Protein AF-A0AAV5TU68-F1 (afdb_monomer_lite)

Foldseek 3Di:
DVVLLPPFDPVLNVLCVVLVVLCVVLVCCCPVVVDDDPSSVVSVVVSVVVLVPDDPVSNVSNCVRPVCCVVVVVVVVVVD

Radius of gyration: 12.61 Å; chains: 1; bounding box: 26×32×31 Å

pLDDT: mean 70.2, std 12.91, range [36.34, 88.44]

Secondary structure (DSSP, 8-state):
-TTHHHHS-HHHHHHHHHHHHHHHHHHHHHHTT----HHHHHHHHHHHHHHHHS-HHHHHHHHHHH-HHHHHHHHHHTT-

Organism: NCBI:txid358040

Structure (mmCIF, N/CA/C/O backbone):
data_AF-A0AAV5TU68-F1
#
_entry.id   AF-A0AAV5TU68-F1
#
loop_
_atom_site.group_PDB
_atom_site.id
_atom_site.type_symbol
_atom_site.label_atom_id
_atom_site.label_alt_id
_atom_site.label_comp_id
_atom_site.label_asym_id
_atom_site.label_entity_id
_atom_site.label_seq_id
_atom_site.pdbx_PDB_ins_code
_atom_site.Cartn_x
_atom_site.Cartn_y
_atom_site.Cartn_z
_atom_site.occupancy
_atom_site.B_iso_or_equiv
_atom_site.auth_seq_id
_atom_site.auth_comp_id
_atom_site.auth_asym_id
_atom_site.auth_atom_id
_atom_site.pdbx_PDB_model_num
ATOM 1 N N . ILE A 1 1 ? -5.462 14.690 -0.371 1.00 44.47 1 ILE A N 1
ATOM 2 C CA . ILE A 1 1 ? -4.489 13.720 0.200 1.00 44.47 1 ILE A CA 1
ATOM 3 C C . ILE A 1 1 ? -4.256 13.991 1.691 1.00 44.47 1 ILE A C 1
ATOM 5 O O . ILE A 1 1 ? -4.336 13.051 2.464 1.00 44.47 1 ILE A O 1
ATOM 9 N N . LEU A 1 2 ? -4.051 15.245 2.123 1.00 36.34 2 LEU A N 1
ATOM 10 C CA . LEU A 1 2 ? -3.793 15.574 3.539 1.00 36.34 2 LEU A CA 1
ATOM 11 C C . LEU A 1 2 ? -5.021 15.448 4.471 1.00 36.34 2 LEU A C 1
ATOM 13 O O . LEU A 1 2 ? -4.887 14.843 5.528 1.00 36.34 2 LEU A O 1
ATOM 17 N N . ASP A 1 3 ? -6.226 15.866 4.055 1.00 40.22 3 ASP A N 1
ATOM 18 C CA . ASP A 1 3 ? -7.470 15.633 4.835 1.00 40.22 3 ASP A CA 1
ATOM 19 C C . ASP A 1 3 ? -7.832 14.143 4.973 1.00 40.22 3 ASP A C 1
ATOM 21 O O . ASP A 1 3 ? -8.578 13.731 5.859 1.00 40.22 3 ASP A O 1
ATOM 25 N N . PHE A 1 4 ? -7.252 13.313 4.107 1.00 51.34 4 PHE A N 1
ATOM 26 C CA . PHE A 1 4 ? -7.505 11.882 4.010 1.00 51.34 4 PHE A CA 1
ATOM 27 C C . PHE A 1 4 ? -6.885 11.103 5.184 1.00 51.34 4 PHE A C 1
ATOM 29 O O . PHE A 1 4 ? -7.480 10.171 5.722 1.00 51.34 4 PHE A O 1
ATOM 36 N N . PHE A 1 5 ? -5.704 11.529 5.642 1.00 53.19 5 PHE A N 1
ATOM 37 C CA . PHE A 1 5 ? -5.017 10.914 6.778 1.00 53.19 5 PHE A CA 1
ATOM 38 C C . PHE A 1 5 ? -5.693 11.194 8.120 1.00 53.19 5 PHE A C 1
ATOM 40 O O . PHE A 1 5 ? -5.378 10.511 9.092 1.00 53.19 5 PHE A O 1
ATOM 47 N N . PHE A 1 6 ? -6.599 12.171 8.228 1.00 55.50 6 PHE A N 1
ATOM 48 C CA . PHE A 1 6 ? -7.190 12.520 9.521 1.00 55.50 6 PHE A CA 1
ATOM 49 C C . PHE A 1 6 ? -8.218 11.486 10.000 1.00 55.50 6 PHE A C 1
ATOM 51 O O . PHE A 1 6 ? -8.170 11.123 11.177 1.00 55.50 6 PHE A O 1
ATOM 58 N N . ASN A 1 7 ? -9.021 10.913 9.096 1.00 70.50 7 ASN A N 1
ATOM 59 C CA . ASN A 1 7 ? -10.129 10.006 9.443 1.00 70.50 7 ASN A CA 1
ATOM 60 C C . ASN A 1 7 ? -9.817 8.506 9.325 1.00 70.50 7 ASN A C 1
ATOM 62 O O . ASN A 1 7 ? -10.627 7.692 9.757 1.00 70.50 7 ASN A O 1
ATOM 66 N N . ALA A 1 8 ? -8.661 8.134 8.770 1.00 72.44 8 ALA A N 1
ATOM 67 C CA . ALA A 1 8 ? -8.248 6.735 8.683 1.00 72.44 8 ALA A CA 1
ATOM 68 C C . ALA A 1 8 ? -8.026 6.116 10.075 1.00 72.44 8 ALA A C 1
ATOM 70 O O . ALA A 1 8 ? -7.613 6.803 11.018 1.00 72.44 8 ALA A O 1
ATOM 71 N N . LEU A 1 9 ? -8.223 4.803 10.201 1.00 82.12 9 LEU A N 1
ATOM 72 C CA . LEU A 1 9 ? -7.908 4.084 11.436 1.00 82.12 9 LEU A CA 1
ATOM 73 C C . LEU A 1 9 ? -6.407 4.200 11.769 1.00 82.12 9 LEU A C 1
ATOM 75 O O . LEU A 1 9 ? -5.572 4.264 10.862 1.00 82.12 9 LEU A O 1
ATOM 79 N N . PRO A 1 10 ? -6.007 4.182 13.055 1.00 85.00 10 PRO A N 1
ATOM 80 C CA . PRO A 1 10 ? -4.592 4.243 13.433 1.00 85.00 10 PRO A CA 1
ATOM 81 C C . PRO A 1 10 ? -3.734 3.160 12.763 1.00 85.00 10 PRO A C 1
ATOM 83 O O . PRO A 1 10 ? -2.607 3.429 12.346 1.00 85.00 10 PRO A O 1
ATOM 86 N N . GLU A 1 11 ? -4.281 1.950 12.609 1.00 82.19 11 GLU A N 1
ATOM 87 C CA . GLU A 1 11 ? -3.617 0.834 11.925 1.00 82.19 11 GLU A CA 1
ATOM 88 C C . GLU A 1 11 ? -3.431 1.109 10.424 1.00 82.19 11 GLU A C 1
ATOM 90 O O . GLU A 1 11 ? -2.356 0.850 9.884 1.00 82.19 11 GLU A O 1
ATOM 95 N N . THR A 1 12 ? -4.417 1.732 9.771 1.00 81.12 12 THR A N 1
ATOM 96 C CA . THR A 1 12 ? -4.332 2.193 8.376 1.00 81.12 12 THR A CA 1
ATOM 97 C C . THR A 1 12 ? -3.211 3.212 8.207 1.00 81.12 12 THR A C 1
ATOM 99 O O . THR A 1 12 ? -2.361 3.062 7.330 1.00 81.12 12 THR A O 1
ATOM 102 N N . LYS A 1 13 ? -3.158 4.230 9.079 1.00 80.38 13 LYS A N 1
ATOM 103 C C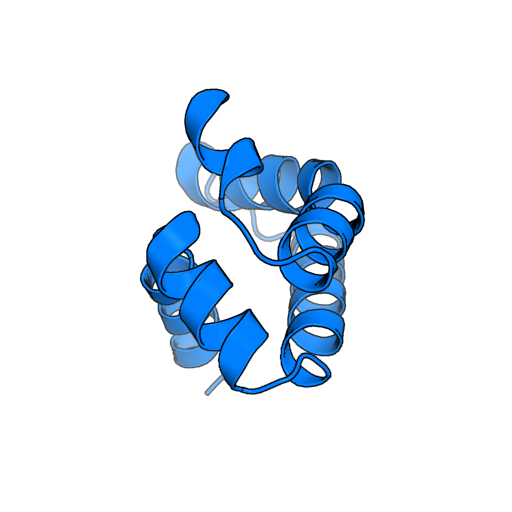A . LYS A 1 13 ? -2.108 5.264 9.036 1.00 80.38 13 LYS A CA 1
ATOM 104 C C . LYS A 1 13 ? -0.721 4.653 9.220 1.00 80.38 13 LYS A C 1
ATOM 106 O O . LYS A 1 13 ? 0.203 5.009 8.490 1.00 80.38 13 LYS A O 1
ATOM 111 N N . ARG A 1 14 ? -0.582 3.711 10.161 1.00 83.62 14 ARG A N 1
ATOM 112 C CA . ARG A 1 14 ? 0.676 2.994 10.402 1.00 83.62 14 ARG A CA 1
ATOM 113 C C . ARG A 1 14 ? 1.089 2.177 9.181 1.00 83.62 14 ARG A C 1
ATOM 115 O O . ARG A 1 14 ? 2.217 2.323 8.726 1.00 83.62 14 ARG A O 1
ATOM 122 N N . PHE A 1 15 ? 0.179 1.379 8.621 1.00 82.38 15 PHE A N 1
ATOM 123 C CA . PHE A 1 15 ? 0.460 0.588 7.426 1.00 82.38 15 PHE A CA 1
ATOM 124 C C . PHE A 1 15 ? 0.938 1.473 6.272 1.00 82.38 15 PHE A C 1
ATOM 126 O O . PHE A 1 15 ? 1.992 1.209 5.703 1.00 82.38 15 PHE A O 1
ATOM 133 N N . VAL A 1 16 ? 0.211 2.554 5.970 1.00 77.31 16 VAL A N 1
ATOM 134 C CA . VAL A 1 16 ? 0.569 3.484 4.890 1.00 77.31 16 VAL A CA 1
ATOM 135 C C . VAL A 1 16 ? 1.937 4.112 5.140 1.00 77.31 16 VAL A C 1
ATOM 137 O O . VAL A 1 16 ? 2.771 4.093 4.243 1.00 77.31 16 VAL A O 1
ATOM 140 N N . SER A 1 17 ? 2.213 4.593 6.355 1.00 81.56 17 SER A N 1
ATOM 141 C CA . SER A 1 17 ? 3.523 5.161 6.696 1.00 81.56 17 SER A CA 1
ATOM 142 C C . SER A 1 17 ? 4.670 4.166 6.504 1.00 81.56 17 SER A C 1
ATOM 144 O O . SER A 1 17 ? 5.769 4.574 6.144 1.00 81.56 17 SER A O 1
ATOM 146 N N . GLU A 1 18 ? 4.443 2.875 6.748 1.00 80.81 18 GLU A N 1
ATOM 147 C CA . GLU A 1 18 ? 5.468 1.841 6.585 1.00 80.81 18 GLU A CA 1
ATOM 148 C C . GLU A 1 18 ? 5.726 1.457 5.127 1.00 80.81 18 GLU A C 1
ATOM 150 O O . GLU A 1 18 ? 6.794 0.92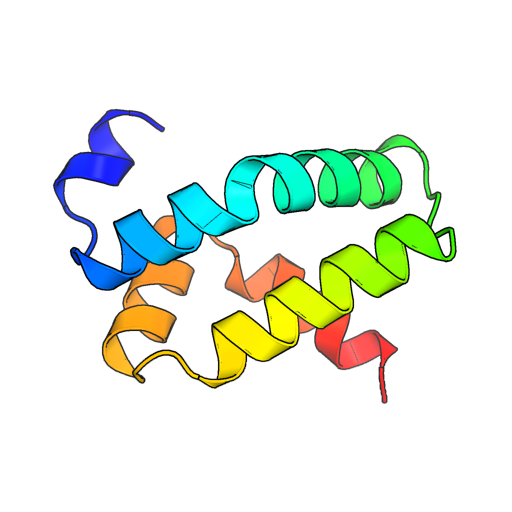5 4.814 1.00 80.81 18 GLU A O 1
ATOM 155 N N . VAL A 1 19 ? 4.735 1.642 4.253 1.00 77.69 19 VAL A N 1
ATOM 156 C CA . VAL A 1 19 ? 4.809 1.173 2.865 1.00 77.69 19 VAL A CA 1
ATOM 157 C C . VAL A 1 19 ? 4.869 2.298 1.843 1.00 77.69 19 VAL A C 1
ATOM 159 O O . VAL A 1 19 ? 5.216 2.006 0.706 1.00 77.69 19 VAL A O 1
ATOM 162 N N . GLN A 1 20 ? 4.580 3.554 2.202 1.00 78.00 20 GLN A N 1
ATOM 163 C CA . GLN A 1 20 ? 4.387 4.656 1.249 1.00 78.00 20 GLN A CA 1
ATOM 164 C C . GLN A 1 20 ? 5.556 4.835 0.273 1.00 78.00 20 GLN A C 1
ATOM 166 O O . GLN A 1 20 ? 5.324 4.956 -0.927 1.00 78.00 20 GLN A O 1
ATOM 171 N N . ASP A 1 21 ? 6.801 4.773 0.749 1.00 75.25 21 ASP A N 1
ATOM 172 C CA . ASP A 1 21 ? 7.973 5.053 -0.085 1.00 75.25 21 ASP A CA 1
ATOM 173 C C . ASP A 1 21 ? 8.215 3.912 -1.082 1.00 75.25 21 ASP A C 1
ATOM 175 O O . ASP A 1 21 ? 8.491 4.131 -2.266 1.00 75.25 21 ASP A O 1
ATOM 179 N N . LYS A 1 22 ? 8.038 2.668 -0.620 1.00 73.69 22 LYS A N 1
ATOM 180 C CA . LYS A 1 22 ? 8.133 1.462 -1.453 1.00 73.69 22 LYS A CA 1
ATOM 181 C C . LYS A 1 22 ? 6.969 1.362 -2.432 1.00 73.69 22 LYS A C 1
ATOM 183 O O . LYS A 1 22 ? 7.161 1.008 -3.592 1.00 73.69 22 LYS A O 1
ATOM 188 N N . PHE A 1 23 ? 5.769 1.689 -1.970 1.00 73.38 23 PHE A N 1
ATOM 189 C CA . PHE A 1 23 ? 4.549 1.646 -2.757 1.00 73.38 23 PHE A CA 1
ATOM 190 C C . PHE A 1 23 ? 4.600 2.681 -3.876 1.00 73.38 23 PHE A C 1
ATOM 192 O O . PHE A 1 23 ? 4.401 2.321 -5.028 1.00 73.38 23 PHE A O 1
ATOM 199 N N . LEU A 1 24 ? 4.943 3.938 -3.575 1.00 71.19 24 LEU A N 1
ATOM 200 C CA . LEU A 1 24 ? 5.003 5.006 -4.573 1.00 71.19 24 LEU A CA 1
ATOM 201 C C . LEU A 1 24 ? 6.086 4.743 -5.627 1.00 71.19 24 LEU A C 1
ATOM 203 O O . LEU A 1 24 ? 5.824 4.885 -6.819 1.00 71.19 24 LEU A O 1
ATOM 207 N N . SER A 1 25 ? 7.279 4.314 -5.205 1.00 71.19 25 SER A N 1
ATOM 208 C CA . SER A 1 25 ? 8.370 3.979 -6.131 1.00 71.19 25 SER A CA 1
ATOM 209 C C . SER A 1 25 ? 8.028 2.789 -7.033 1.00 71.19 25 SER A C 1
ATOM 211 O O . SER A 1 25 ? 8.239 2.867 -8.243 1.00 71.19 25 SER A O 1
ATOM 213 N N . SER A 1 26 ? 7.428 1.731 -6.480 1.00 69.31 26 SER A N 1
ATOM 214 C CA . SER A 1 26 ? 6.987 0.557 -7.250 1.00 69.31 26 SER A CA 1
ATOM 215 C C . SER A 1 26 ? 5.821 0.884 -8.188 1.00 69.31 26 SER A C 1
ATOM 217 O O . SER A 1 26 ? 5.806 0.454 -9.338 1.00 69.31 26 SER A O 1
ATOM 219 N N . PHE A 1 27 ? 4.867 1.698 -7.736 1.00 70.56 27 PHE A N 1
ATOM 220 C CA . PHE A 1 27 ? 3.722 2.143 -8.529 1.00 70.56 27 PHE A CA 1
ATOM 221 C C . PHE A 1 27 ? 4.155 3.002 -9.723 1.00 70.56 27 PHE A C 1
ATOM 223 O O . PHE A 1 27 ? 3.693 2.780 -10.840 1.00 70.56 27 PHE A O 1
ATOM 230 N N . ILE A 1 28 ? 5.094 3.933 -9.516 1.00 66.44 28 ILE A N 1
ATOM 231 C CA . ILE A 1 28 ? 5.700 4.730 -10.591 1.00 66.44 28 ILE A CA 1
ATOM 232 C C . ILE A 1 28 ? 6.458 3.830 -11.575 1.00 66.44 28 ILE A C 1
ATOM 234 O O . ILE A 1 28 ? 6.289 3.972 -12.786 1.00 66.44 28 ILE A O 1
ATOM 238 N N . ALA A 1 29 ? 7.267 2.888 -11.082 1.00 68.19 29 ALA A N 1
ATOM 239 C CA . ALA A 1 29 ? 8.030 1.972 -11.931 1.00 68.19 29 ALA A CA 1
ATOM 240 C C . ALA A 1 29 ? 7.123 1.140 -12.853 1.00 68.19 29 ALA A C 1
ATOM 242 O O . ALA A 1 29 ? 7.407 1.007 -14.045 1.00 68.19 29 ALA A O 1
ATOM 243 N N . ILE A 1 30 ? 6.002 0.650 -12.328 1.00 67.50 30 ILE A N 1
ATOM 244 C CA . ILE A 1 30 ? 5.064 -0.185 -13.081 1.00 67.50 30 ILE A CA 1
ATOM 245 C C . ILE A 1 30 ? 4.216 0.654 -14.039 1.00 67.50 30 ILE A C 1
ATOM 247 O O . ILE A 1 30 ? 4.170 0.348 -15.225 1.00 67.50 30 ILE A O 1
ATOM 251 N N . LEU A 1 31 ? 3.577 1.729 -13.572 1.00 66.25 31 LEU A N 1
ATOM 252 C CA . LEU A 1 31 ? 2.622 2.471 -14.403 1.00 66.25 31 LEU A CA 1
ATOM 253 C C . LEU A 1 31 ? 3.268 3.436 -15.393 1.00 66.25 31 LEU A C 1
ATOM 255 O O . LEU A 1 31 ? 2.735 3.629 -16.481 1.00 66.25 31 LEU A O 1
ATOM 259 N N . ILE A 1 32 ? 4.381 4.069 -15.019 1.00 63.38 32 ILE A N 1
ATOM 260 C CA . ILE A 1 32 ? 5.028 5.079 -15.868 1.00 63.38 32 ILE A CA 1
ATOM 261 C C . ILE A 1 32 ? 6.097 4.431 -16.743 1.00 63.38 32 ILE A C 1
ATOM 263 O O . ILE A 1 32 ? 6.223 4.768 -17.918 1.00 63.38 32 ILE A O 1
ATOM 267 N N . PHE A 1 33 ? 6.863 3.496 -16.181 1.00 67.12 33 PHE A N 1
ATOM 268 C CA . PHE A 1 33 ? 8.027 2.932 -16.863 1.00 67.12 33 PHE A CA 1
ATOM 269 C C . PHE A 1 33 ? 7.820 1.506 -17.380 1.00 67.12 33 PHE A C 1
ATOM 271 O O . PHE A 1 33 ? 8.713 1.003 -18.060 1.00 67.12 33 PHE A O 1
ATOM 278 N N . ASN A 1 34 ? 6.681 0.861 -17.085 1.00 67.81 34 ASN A N 1
ATOM 279 C CA . ASN A 1 34 ? 6.417 -0.551 -17.389 1.00 67.81 34 ASN A CA 1
ATOM 280 C C . ASN A 1 34 ? 7.582 -1.472 -16.970 1.00 67.81 34 ASN A C 1
ATOM 282 O O . ASN A 1 34 ? 7.959 -2.409 -17.674 1.00 67.81 34 ASN A O 1
ATOM 286 N N . LYS A 1 35 ? 8.213 -1.150 -15.835 1.00 66.12 35 LYS A N 1
ATOM 287 C CA . LYS A 1 35 ? 9.353 -1.878 -15.280 1.00 66.12 35 LYS A CA 1
ATOM 288 C C . LYS A 1 35 ? 8.926 -2.589 -14.005 1.00 66.12 35 LYS A C 1
ATOM 290 O O . LYS A 1 35 ? 8.727 -1.961 -12.970 1.00 66.12 35 LYS A O 1
ATOM 295 N N . ALA A 1 36 ? 8.841 -3.911 -14.095 1.00 68.12 36 ALA A N 1
ATOM 296 C CA . ALA A 1 36 ? 8.666 -4.813 -12.963 1.00 68.12 36 ALA A CA 1
ATOM 297 C C . ALA A 1 36 ? 9.940 -5.651 -12.781 1.00 68.12 36 ALA A C 1
ATOM 299 O O . ALA A 1 36 ? 9.954 -6.858 -13.030 1.00 68.12 36 ALA A O 1
ATOM 300 N N . ASP A 1 37 ? 11.039 -4.985 -12.420 1.00 77.81 37 ASP A N 1
ATOM 301 C CA . ASP A 1 37 ? 12.281 -5.680 -12.077 1.00 77.81 37 ASP A CA 1
ATOM 302 C C . ASP A 1 37 ? 12.152 -6.444 -10.743 1.00 77.81 37 ASP A C 1
ATOM 304 O O . ASP A 1 37 ? 11.176 -6.300 -10.003 1.00 77.81 37 ASP A O 1
ATOM 308 N N . GLU A 1 38 ? 13.136 -7.290 -10.433 1.00 78.69 38 GLU A N 1
ATOM 309 C CA . GLU A 1 38 ? 13.114 -8.144 -9.234 1.00 78.69 38 GLU A CA 1
ATOM 310 C C . GLU A 1 38 ? 13.004 -7.344 -7.925 1.00 78.69 38 GLU A C 1
ATOM 312 O O . GLU A 1 38 ? 12.423 -7.822 -6.948 1.00 78.69 38 GLU A O 1
ATOM 317 N N . LYS A 1 39 ? 13.487 -6.094 -7.901 1.00 79.94 39 LYS A N 1
ATOM 318 C CA . LYS A 1 39 ? 13.338 -5.220 -6.736 1.00 79.94 39 LYS A CA 1
ATOM 319 C C . LYS A 1 39 ? 11.885 -4.775 -6.581 1.00 79.94 39 LYS A C 1
ATOM 321 O O . LYS A 1 39 ? 11.347 -4.855 -5.480 1.00 79.94 39 LYS A O 1
ATOM 326 N N . VAL A 1 40 ? 11.257 -4.327 -7.667 1.00 76.06 40 VAL A N 1
ATOM 327 C CA . VAL A 1 40 ? 9.841 -3.934 -7.676 1.00 76.06 40 VAL A CA 1
ATOM 328 C C . VAL A 1 40 ? 8.955 -5.112 -7.265 1.00 76.06 40 VAL A C 1
ATOM 330 O O . VAL A 1 40 ? 8.088 -4.944 -6.411 1.00 76.06 40 VAL A O 1
ATOM 333 N N . LYS A 1 41 ? 9.209 -6.317 -7.792 1.00 74.44 41 LYS A N 1
ATOM 334 C CA . LYS A 1 41 ? 8.480 -7.530 -7.383 1.00 74.44 41 LYS A CA 1
ATOM 335 C C . LYS A 1 41 ? 8.640 -7.818 -5.890 1.00 74.44 41 LYS A C 1
ATOM 337 O O . LYS A 1 41 ? 7.638 -7.985 -5.200 1.00 74.44 41 LYS A O 1
ATOM 342 N N . SER A 1 42 ? 9.870 -7.794 -5.372 1.00 81.12 42 SER A N 1
ATOM 343 C CA . SER A 1 42 ? 10.131 -8.036 -3.947 1.00 81.12 42 SER A CA 1
ATOM 344 C C . SER A 1 42 ? 9.462 -6.999 -3.036 1.00 81.12 42 SER A C 1
ATOM 346 O O . SER A 1 42 ? 8.903 -7.348 -1.993 1.00 81.12 42 SER A O 1
ATOM 348 N N . ASP A 1 43 ? 9.478 -5.720 -3.421 1.00 78.19 43 ASP A N 1
ATOM 349 C CA . ASP A 1 43 ? 8.805 -4.663 -2.664 1.00 78.19 43 ASP A CA 1
ATOM 350 C C . ASP A 1 43 ? 7.278 -4.861 -2.672 1.00 78.19 43 ASP A C 1
ATOM 352 O O . ASP A 1 43 ? 6.643 -4.744 -1.620 1.00 78.19 43 ASP A O 1
ATOM 356 N N . VAL A 1 44 ? 6.688 -5.244 -3.810 1.00 74.62 44 VAL A N 1
ATOM 357 C CA . VAL A 1 44 ? 5.254 -5.566 -3.919 1.00 74.62 44 VAL A CA 1
ATOM 358 C C . VAL A 1 44 ? 4.880 -6.781 -3.063 1.00 74.62 44 VAL A C 1
ATOM 360 O O . VAL A 1 44 ? 3.897 -6.721 -2.322 1.00 74.62 44 VAL A O 1
ATOM 363 N N . GLU A 1 45 ? 5.669 -7.855 -3.084 1.00 78.94 45 GLU A N 1
ATOM 364 C CA . GLU A 1 45 ? 5.441 -9.046 -2.253 1.00 78.94 45 GLU A CA 1
ATOM 365 C C . GLU A 1 45 ? 5.459 -8.717 -0.755 1.00 78.94 45 GLU A C 1
ATOM 367 O O . GLU A 1 45 ? 4.579 -9.148 -0.002 1.00 78.94 45 GLU A O 1
ATOM 372 N N . GLN A 1 46 ? 6.419 -7.903 -0.306 1.00 80.75 46 GLN A N 1
ATOM 373 C CA . GLN A 1 46 ? 6.497 -7.463 1.090 1.00 80.75 46 GLN A CA 1
ATOM 374 C C . GLN A 1 46 ? 5.261 -6.653 1.501 1.00 80.75 46 GLN A C 1
ATOM 376 O O . GLN A 1 46 ? 4.727 -6.849 2.598 1.00 80.75 46 GLN A O 1
ATOM 381 N N . ILE A 1 47 ? 4.782 -5.764 0.625 1.00 79.50 47 ILE A N 1
ATOM 382 C CA . ILE A 1 47 ? 3.567 -4.977 0.862 1.00 79.50 47 ILE A CA 1
ATOM 383 C C . ILE A 1 47 ? 2.344 -5.900 0.933 1.00 79.50 47 ILE A C 1
ATOM 385 O O . ILE A 1 47 ? 1.542 -5.776 1.861 1.00 79.50 47 ILE A O 1
ATOM 389 N N . ALA A 1 48 ? 2.227 -6.869 0.022 1.00 78.44 48 ALA A N 1
ATOM 390 C CA . ALA A 1 48 ? 1.132 -7.836 0.007 1.00 78.44 48 ALA A CA 1
ATOM 391 C C . ALA A 1 48 ? 1.105 -8.705 1.278 1.00 78.44 48 ALA A C 1
ATOM 393 O O . ALA A 1 48 ? 0.041 -8.920 1.865 1.00 78.44 48 ALA A O 1
ATOM 394 N N . LEU A 1 49 ? 2.268 -9.160 1.756 1.00 83.06 49 LEU A N 1
ATOM 395 C CA . LEU A 1 49 ? 2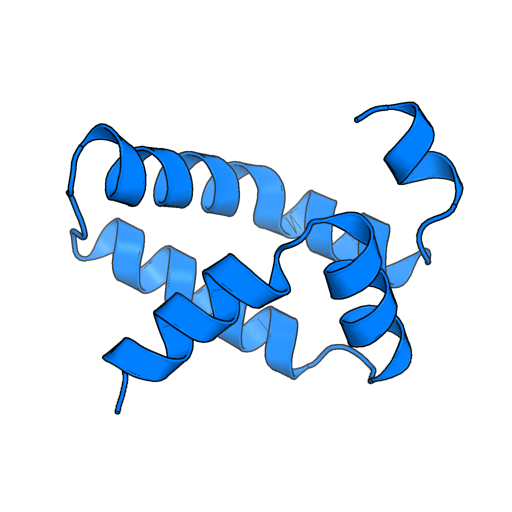.387 -9.918 3.006 1.00 83.06 49 LEU A CA 1
ATOM 396 C C . LEU A 1 49 ? 1.944 -9.101 4.223 1.00 83.06 49 LEU A C 1
ATOM 398 O O . LEU A 1 49 ? 1.222 -9.622 5.077 1.00 83.06 49 LEU A O 1
ATOM 402 N N . LYS A 1 50 ? 2.339 -7.824 4.300 1.00 81.25 50 LYS A N 1
ATOM 403 C CA . LYS A 1 50 ? 1.882 -6.918 5.362 1.00 81.25 50 LYS A CA 1
ATOM 404 C C . LYS A 1 50 ? 0.374 -6.677 5.278 1.00 81.25 50 LYS A C 1
ATOM 406 O O . LYS A 1 50 ? -0.309 -6.814 6.288 1.00 81.25 50 LYS A O 1
ATOM 411 N N . TYR A 1 51 ? -0.154 -6.421 4.080 1.00 81.75 51 TYR A N 1
ATOM 412 C CA . TYR A 1 51 ? -1.584 -6.210 3.850 1.00 81.75 51 TYR A CA 1
ATOM 413 C C . TYR A 1 51 ? -2.426 -7.420 4.282 1.00 81.75 51 TYR A C 1
ATOM 415 O O . TYR A 1 51 ? -3.454 -7.260 4.938 1.00 81.75 51 TYR A O 1
ATOM 423 N N . ARG A 1 52 ? -1.980 -8.653 3.994 1.00 80.50 52 ARG A N 1
ATOM 424 C CA . ARG A 1 52 ? -2.695 -9.882 4.394 1.00 80.50 52 ARG A CA 1
ATOM 425 C C . ARG A 1 52 ? -2.909 -9.985 5.905 1.00 80.50 52 ARG A C 1
ATOM 427 O O . ARG A 1 52 ? -3.952 -10.498 6.3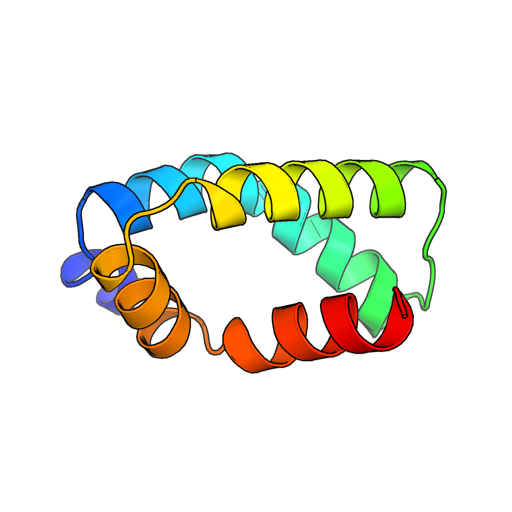09 1.00 80.50 52 ARG A O 1
ATOM 434 N N . ARG A 1 53 ? -1.972 -9.477 6.710 1.00 86.75 53 ARG A N 1
ATOM 435 C CA . ARG A 1 53 ? -2.010 -9.530 8.183 1.00 86.75 53 ARG A CA 1
ATOM 436 C C . ARG A 1 53 ? -2.916 -8.478 8.822 1.00 86.75 53 ARG A C 1
ATOM 438 O O . ARG A 1 53 ? -3.207 -8.605 10.004 1.00 86.75 53 ARG A O 1
ATOM 445 N N . LEU A 1 54 ? -3.358 -7.476 8.063 1.00 83.06 54 LEU A N 1
ATOM 446 C CA . LEU A 1 54 ? -4.255 -6.441 8.570 1.00 83.06 54 LEU A CA 1
ATOM 447 C C . LEU A 1 54 ? -5.635 -7.010 8.903 1.00 83.06 54 LEU A C 1
ATOM 449 O O . LEU A 1 54 ? -6.113 -7.958 8.256 1.00 83.06 54 LEU A O 1
ATOM 453 N N . SER A 1 55 ? -6.292 -6.376 9.873 1.00 88.44 55 SER A N 1
ATOM 454 C CA . SER A 1 55 ? -7.686 -6.659 10.207 1.00 88.44 55 SER A CA 1
ATOM 455 C C . SER A 1 55 ? -8.619 -6.408 9.009 1.00 88.44 55 SER A C 1
ATOM 457 O O . SER A 1 55 ? -8.290 -5.675 8.071 1.00 88.44 55 SER A O 1
ATOM 459 N N . VAL A 1 56 ? -9.801 -7.032 9.020 1.00 86.06 56 VAL A N 1
ATOM 460 C CA . VAL A 1 56 ? -10.811 -6.835 7.963 1.00 86.06 56 VAL A CA 1
ATOM 461 C C . VAL A 1 56 ? -11.261 -5.372 7.900 1.00 86.06 56 VAL A C 1
ATOM 463 O O . VAL A 1 56 ? -11.378 -4.820 6.808 1.00 86.06 56 VAL A O 1
ATOM 466 N N . GLU A 1 57 ? -11.448 -4.720 9.049 1.00 86.38 57 GLU A N 1
ATOM 467 C CA . GLU A 1 57 ? -11.820 -3.301 9.114 1.00 86.38 57 GLU A CA 1
ATOM 468 C C . GLU A 1 57 ? -10.736 -2.398 8.529 1.00 86.38 57 GLU A C 1
ATOM 470 O O . GLU A 1 57 ? -11.042 -1.521 7.727 1.00 86.38 57 GLU A O 1
ATOM 475 N N . THR A 1 58 ? -9.465 -2.651 8.842 1.00 83.88 58 THR A N 1
ATOM 476 C CA . THR A 1 58 ? -8.338 -1.893 8.281 1.00 83.88 58 THR A CA 1
ATOM 477 C C . THR A 1 58 ? -8.220 -2.079 6.774 1.00 83.88 58 THR A C 1
ATOM 479 O O . THR A 1 58 ? -7.910 -1.130 6.059 1.00 83.88 58 THR A O 1
ATOM 482 N N . LYS A 1 59 ? -8.491 -3.283 6.258 1.00 82.38 59 LYS A N 1
ATOM 483 C CA . LYS A 1 59 ? -8.524 -3.527 4.809 1.00 82.38 59 LYS A CA 1
ATOM 484 C C . LYS A 1 59 ? -9.622 -2.705 4.140 1.00 82.38 59 LYS A C 1
ATOM 486 O O . LYS A 1 59 ? -9.332 -2.013 3.172 1.00 82.38 59 LYS A O 1
ATOM 491 N N . LEU A 1 60 ? -10.840 -2.713 4.683 1.00 81.62 60 LEU A N 1
ATOM 492 C CA . LEU A 1 60 ? -11.953 -1.908 4.165 1.00 81.62 60 LEU A CA 1
ATOM 493 C C . LEU A 1 60 ? -11.668 -0.402 4.247 1.00 81.62 60 LEU A C 1
ATOM 495 O O . LEU A 1 60 ? -11.988 0.343 3.319 1.00 81.62 60 LEU A O 1
ATOM 499 N N . ASP A 1 61 ? -11.045 0.045 5.336 1.00 81.00 61 ASP A N 1
ATOM 500 C CA . ASP A 1 61 ? -10.630 1.434 5.517 1.00 81.00 61 ASP A CA 1
ATOM 501 C C . ASP A 1 61 ? -9.564 1.835 4.487 1.00 81.00 61 ASP A C 1
ATOM 503 O O . ASP A 1 61 ? -9.695 2.879 3.855 1.00 81.00 61 ASP A O 1
ATOM 507 N N . LEU A 1 62 ? -8.569 0.980 4.215 1.00 76.88 62 LEU A N 1
ATOM 508 C CA . LEU A 1 62 ? -7.577 1.184 3.149 1.00 76.88 62 LEU A CA 1
ATOM 509 C C . LEU A 1 62 ? -8.207 1.256 1.757 1.00 76.88 62 LEU A C 1
ATOM 511 O O . LEU A 1 62 ? -7.817 2.093 0.945 1.00 76.88 62 LEU A O 1
ATOM 515 N N . GLU A 1 63 ? -9.170 0.387 1.459 1.00 72.50 63 GLU A N 1
ATOM 516 C CA . GLU A 1 63 ? -9.848 0.360 0.160 1.00 72.50 63 GLU A CA 1
ATOM 517 C C . GLU A 1 63 ? -10.640 1.638 -0.089 1.00 72.50 63 GLU A C 1
ATOM 519 O O . GLU A 1 63 ? -10.498 2.254 -1.148 1.00 72.50 63 GLU A O 1
ATOM 524 N N . ARG A 1 64 ? -11.412 2.066 0.917 1.00 71.44 64 ARG A N 1
ATOM 525 C CA . ARG A 1 64 ? -12.121 3.349 0.905 1.00 71.44 64 ARG A CA 1
ATOM 526 C C . ARG A 1 64 ? -11.148 4.515 0.841 1.00 71.44 64 ARG A C 1
ATOM 528 O O . ARG A 1 64 ? -11.464 5.524 0.215 1.00 71.44 64 ARG A O 1
ATOM 535 N N . SER A 1 65 ? -9.979 4.369 1.471 1.00 68.00 65 SER A N 1
ATOM 536 C CA . SER A 1 65 ? -9.062 5.483 1.646 1.00 68.00 65 SER A CA 1
ATOM 537 C C . SER A 1 65 ? -8.121 5.750 0.484 1.00 68.00 65 SER A C 1
ATOM 539 O O . SER A 1 65 ? -7.734 6.886 0.229 1.00 68.00 65 SER A O 1
ATOM 541 N N . PHE A 1 66 ? -7.719 4.703 -0.223 1.00 64.38 66 PHE A N 1
ATOM 542 C CA . PHE A 1 66 ? -6.638 4.806 -1.194 1.00 64.38 66 PHE A CA 1
ATOM 543 C C . PHE A 1 66 ? -7.043 4.406 -2.613 1.00 64.38 66 PHE A C 1
ATOM 545 O O . PHE A 1 66 ? -6.185 4.416 -3.494 1.00 64.38 66 PHE A O 1
ATOM 552 N N . CYS A 1 67 ? -8.295 3.982 -2.855 1.00 56.81 67 CYS A N 1
ATOM 553 C CA . CYS A 1 67 ? -8.663 3.239 -4.076 1.00 56.81 67 CYS A CA 1
ATOM 554 C C . CYS A 1 67 ? -7.684 2.077 -4.374 1.00 56.81 67 CYS A C 1
ATOM 556 O O . CYS A 1 67 ? -7.625 1.558 -5.491 1.00 56.81 67 CYS A O 1
ATOM 558 N N . ILE A 1 68 ? -6.922 1.649 -3.355 1.00 57.91 68 ILE A N 1
ATOM 559 C CA . ILE A 1 68 ? -5.827 0.680 -3.431 1.00 57.91 68 ILE A CA 1
ATOM 560 C C . ILE A 1 68 ? -6.363 -0.696 -3.815 1.00 57.91 68 ILE A C 1
ATOM 562 O O . ILE A 1 68 ? -5.624 -1.498 -4.374 1.00 57.91 68 ILE A O 1
ATOM 566 N N . HIS A 1 69 ? -7.660 -0.932 -3.583 1.00 52.44 69 HIS A N 1
ATOM 567 C CA . HIS A 1 69 ? -8.376 -2.118 -4.027 1.00 52.44 69 HIS A CA 1
ATOM 568 C C . HIS A 1 69 ? -8.137 -2.398 -5.513 1.00 52.44 69 HIS A C 1
ATOM 570 O O . HIS A 1 69 ? -7.805 -3.521 -5.862 1.00 52.44 69 HIS A O 1
ATOM 576 N N . ASN A 1 70 ? -8.225 -1.389 -6.388 1.00 54.50 70 ASN A N 1
ATOM 577 C CA . ASN A 1 70 ? -8.051 -1.604 -7.826 1.00 54.50 70 ASN A CA 1
ATOM 578 C C . ASN A 1 70 ? -6.609 -1.991 -8.168 1.00 54.50 70 ASN A C 1
ATOM 580 O O . ASN A 1 70 ? -6.402 -2.945 -8.908 1.00 54.50 70 ASN A O 1
ATOM 584 N N . THR A 1 71 ? -5.627 -1.320 -7.564 1.00 58.62 71 THR A N 1
ATOM 585 C CA . THR A 1 71 ? -4.200 -1.618 -7.743 1.00 58.62 71 THR A CA 1
ATOM 586 C C . THR A 1 71 ? -3.839 -3.008 -7.204 1.00 58.62 71 THR A C 1
ATOM 588 O O . THR A 1 71 ? -3.222 -3.801 -7.905 1.00 58.62 71 THR A O 1
ATOM 591 N N . LEU A 1 72 ? -4.263 -3.349 -5.982 1.00 57.06 72 LEU A N 1
ATOM 592 C CA . LEU A 1 72 ? -3.988 -4.650 -5.359 1.00 57.06 72 LEU A CA 1
ATOM 593 C C . LEU A 1 72 ? -4.749 -5.802 -6.023 1.00 57.06 72 LEU A C 1
ATOM 595 O O . LEU A 1 72 ? -4.233 -6.916 -6.081 1.00 57.06 72 LEU A O 1
ATOM 599 N N . ARG A 1 73 ? -5.963 -5.559 -6.531 1.00 57.44 73 ARG A N 1
ATOM 600 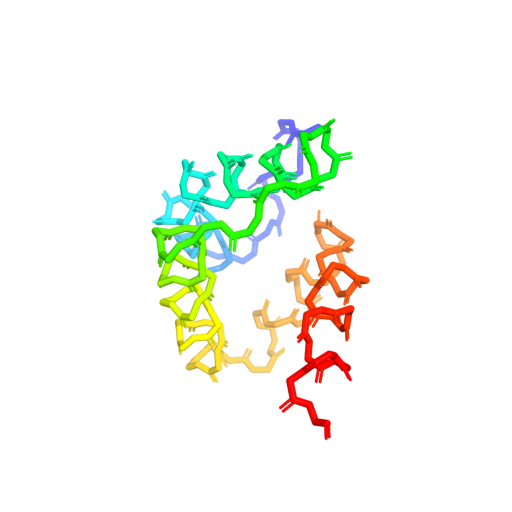C CA . ARG A 1 73 ? -6.726 -6.555 -7.292 1.00 57.44 73 ARG A CA 1
ATOM 601 C C . ARG A 1 73 ? -6.062 -6.844 -8.633 1.00 57.44 73 ARG A C 1
ATOM 603 O O . ARG A 1 73 ? -6.023 -8.005 -9.015 1.00 57.44 73 ARG A O 1
ATOM 610 N N . TRP A 1 74 ? -5.507 -5.823 -9.289 1.00 53.50 74 TRP A N 1
ATOM 611 C CA . TRP A 1 74 ? -4.685 -5.985 -10.492 1.00 53.50 74 TRP A CA 1
ATOM 612 C C . TRP A 1 74 ? -3.430 -6.822 -10.199 1.00 53.50 74 TRP A C 1
ATOM 614 O O . TRP A 1 74 ? -3.153 -7.791 -10.894 1.00 53.50 74 TRP A O 1
ATOM 624 N N . PHE A 1 75 ? -2.743 -6.548 -9.085 1.00 56.94 75 PHE A N 1
ATOM 625 C CA . PHE A 1 75 ? -1.592 -7.353 -8.660 1.00 56.94 75 PHE A CA 1
ATOM 626 C C . PHE A 1 75 ? -1.935 -8.814 -8.332 1.00 56.94 75 PHE A C 1
ATOM 628 O O . PHE A 1 75 ? -1.165 -9.710 -8.660 1.00 56.94 75 PHE A O 1
ATOM 635 N N . ASN A 1 76 ? -3.073 -9.078 -7.683 1.00 53.41 76 ASN A N 1
ATOM 636 C CA . ASN A 1 76 ? -3.494 -10.448 -7.367 1.00 53.41 76 ASN A CA 1
ATOM 637 C C . ASN A 1 76 ? -4.041 -11.212 -8.582 1.00 53.41 76 ASN A C 1
ATOM 639 O O . ASN A 1 76 ? -4.032 -12.439 -8.546 1.00 53.41 76 ASN A O 1
ATOM 643 N N . SER A 1 77 ? -4.547 -10.535 -9.621 1.00 49.69 77 SER A N 1
ATOM 644 C CA . SER 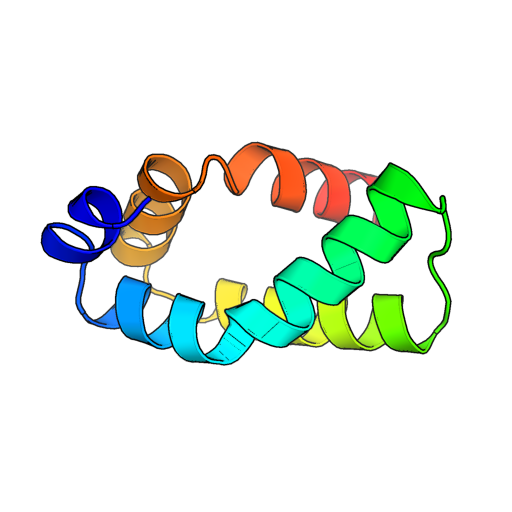A 1 77 ? -5.034 -11.216 -10.827 1.00 49.69 77 SER A CA 1
ATOM 645 C C . SER A 1 77 ? -3.911 -11.695 -11.741 1.00 49.69 77 SER A C 1
ATOM 647 O O . SER A 1 77 ? -4.122 -12.678 -12.433 1.00 49.69 77 SER A O 1
ATOM 649 N N . ASP A 1 78 ? -2.743 -11.047 -11.710 1.00 45.31 78 ASP A N 1
ATOM 650 C CA . ASP A 1 78 ? -1.572 -11.441 -12.513 1.00 45.31 78 ASP A CA 1
ATOM 651 C C . ASP A 1 78 ? -0.678 -12.493 -11.824 1.00 45.31 78 ASP A C 1
ATOM 653 O O . ASP A 1 78 ? 0.233 -13.039 -12.442 1.00 45.31 78 ASP A O 1
ATOM 657 N N . LEU A 1 79 ? -0.911 -12.777 -10.536 1.00 44.81 79 LEU A N 1
ATOM 658 C CA . LEU A 1 79 ? -0.189 -13.803 -9.766 1.00 44.81 79 LEU A CA 1
ATOM 659 C C . LEU A 1 79 ? -0.862 -15.194 -9.797 1.00 44.81 79 LEU A C 1
ATOM 661 O O . LEU A 1 79 ? -0.329 -16.121 -9.187 1.00 44.81 79 LEU A O 1
ATOM 665 N N . ASN A 1 80 ? -2.004 -15.338 -10.480 1.00 38.00 80 ASN A N 1
ATOM 666 C CA . ASN A 1 80 ? -2.694 -16.610 -10.757 1.00 38.00 80 ASN A CA 1
ATOM 667 C C . ASN A 1 80 ? -2.684 -16.905 -12.258 1.00 38.00 80 ASN A C 1
ATOM 669 O O . ASN A 1 80 ? -2.702 -18.107 -12.602 1.00 38.00 80 ASN A O 1
#

Sequence (80 aa):
ILDFFFNALPETKRFVSEVQDKFLSSFIAILIFNKADEKVKSDVEQIALKYRRLSVETKLDLERSFCIHNTLRWFNSDLN